Protein AF-A0A935F0R4-F1 (afdb_monomer_lite)

Secondary structure (DSSP, 8-state):
-HHHHHHHHHHHHHHHHHHHHHHHH--HHHHHHHHHHHHHHHHHHHHHHHHHHHHHHHHH-

Sequence (61 aa):
MVLVRLLLVLGLASIGVAFLLFLFTRDRRYLRFIWQVVKLLVLALAGVLIFFAIERALIML

Foldseek 3Di:
DVVLVVLVVVLVVLLVVLVVVCVVVVDCVSVVVNVVSVVVNVVVVVVVVVVVVVVVVVVVD

Structure (mmCIF, N/CA/C/O backbone):
data_AF-A0A935F0R4-F1
#
_entry.id   AF-A0A935F0R4-F1
#
loop_
_atom_site.group_PDB
_atom_site.id
_atom_site.type_symbol
_atom_site.label_atom_id
_atom_site.label_alt_id
_atom_site.label_comp_id
_atom_site.label_asym_id
_atom_site.label_entity_id
_atom_site.label_seq_id
_atom_site.pdbx_PDB_ins_code
_atom_site.Cartn_x
_atom_site.Cartn_y
_atom_site.Cartn_z
_atom_site.occupancy
_atom_site.B_iso_or_equiv
_atom_site.auth_seq_id
_atom_site.auth_comp_id
_atom_site.auth_asym_id
_atom_site.auth_atom_id
_atom_site.pdbx_PDB_model_num
ATOM 1 N N . MET A 1 1 ? 4.518 -6.659 -13.483 1.00 83.56 1 MET A N 1
ATOM 2 C CA . MET A 1 1 ? 3.172 -6.108 -13.164 1.00 83.56 1 MET A CA 1
ATOM 3 C C . MET A 1 1 ? 2.482 -6.718 -11.942 1.00 83.56 1 MET A C 1
ATOM 5 O O . MET A 1 1 ? 1.868 -5.957 -11.205 1.00 83.56 1 MET A O 1
ATOM 9 N N . VAL A 1 2 ? 2.518 -8.043 -11.723 1.00 93.06 2 VAL A N 1
ATOM 10 C CA . VAL A 1 2 ? 1.763 -8.698 -10.625 1.00 93.06 2 VAL A CA 1
ATOM 11 C C . VAL A 1 2 ? 2.091 -8.106 -9.250 1.00 93.06 2 VAL A C 1
ATOM 13 O O . VAL A 1 2 ? 1.176 -7.770 -8.509 1.00 93.06 2 VAL A O 1
ATOM 16 N N . LEU A 1 3 ? 3.374 -7.876 -8.959 1.00 91.12 3 LEU A N 1
ATOM 17 C CA . LEU A 1 3 ? 3.832 -7.249 -7.712 1.00 91.12 3 LEU A CA 1
ATOM 18 C C . LEU A 1 3 ? 3.206 -5.871 -7.456 1.00 91.12 3 LEU A C 1
ATOM 20 O O . LEU A 1 3 ? 2.697 -5.626 -6.369 1.00 91.12 3 LEU A O 1
ATOM 24 N N . VAL A 1 4 ? 3.184 -4.991 -8.462 1.00 91.00 4 VAL A N 1
ATOM 25 C CA . VAL A 1 4 ? 2.589 -3.647 -8.343 1.00 91.00 4 VAL A CA 1
ATOM 26 C C . VAL A 1 4 ? 1.088 -3.740 -8.075 1.00 91.00 4 VAL A C 1
ATOM 28 O O . VAL A 1 4 ? 0.567 -3.028 -7.223 1.00 91.00 4 VAL A O 1
ATOM 31 N N . ARG A 1 5 ? 0.387 -4.658 -8.756 1.00 94.00 5 ARG A N 1
ATOM 32 C CA . ARG A 1 5 ? -1.044 -4.892 -8.507 1.00 94.00 5 ARG A CA 1
ATOM 33 C C . ARG A 1 5 ? -1.288 -5.382 -7.084 1.00 94.00 5 ARG A C 1
ATOM 35 O O . ARG A 1 5 ? -2.168 -4.853 -6.417 1.00 94.00 5 ARG A O 1
ATOM 42 N N . LEU A 1 6 ? -0.499 -6.350 -6.620 1.00 95.94 6 LEU A N 1
ATOM 43 C CA . LEU A 1 6 ? -0.615 -6.891 -5.269 1.00 95.94 6 LEU A CA 1
ATOM 44 C C . LEU A 1 6 ? -0.380 -5.796 -4.219 1.00 95.94 6 LEU A C 1
ATOM 46 O O . LEU A 1 6 ? -1.169 -5.661 -3.288 1.00 95.94 6 LEU A O 1
ATOM 50 N N . LEU A 1 7 ? 0.654 -4.973 -4.417 1.00 94.06 7 LEU A N 1
ATOM 51 C CA . LEU A 1 7 ? 0.967 -3.834 -3.558 1.00 94.06 7 LEU A CA 1
ATOM 52 C C . LEU A 1 7 ? -0.208 -2.852 -3.471 1.00 94.06 7 LEU A C 1
ATOM 54 O O . LEU A 1 7 ? -0.568 -2.435 -2.374 1.00 94.06 7 LEU A O 1
ATOM 58 N N . LEU A 1 8 ? -0.825 -2.504 -4.604 1.00 94.69 8 LEU A N 1
ATOM 59 C CA . LEU A 1 8 ? -1.958 -1.577 -4.633 1.00 94.69 8 LEU A CA 1
ATOM 60 C C . LEU A 1 8 ? -3.204 -2.166 -3.974 1.00 94.69 8 LEU A C 1
ATOM 62 O O . LEU A 1 8 ? -3.848 -1.478 -3.189 1.00 94.69 8 LEU A O 1
ATOM 66 N N . VAL A 1 9 ? -3.527 -3.434 -4.243 1.00 97.38 9 VAL A N 1
ATOM 67 C CA . VAL A 1 9 ? -4.686 -4.103 -3.633 1.00 97.38 9 VAL A CA 1
ATOM 68 C C . VAL A 1 9 ? -4.519 -4.182 -2.117 1.00 97.38 9 VAL A C 1
ATOM 70 O O . VAL A 1 9 ? -5.414 -3.775 -1.381 1.00 97.38 9 VAL A O 1
ATOM 73 N N . LEU A 1 10 ? -3.358 -4.637 -1.638 1.00 96.69 10 LEU A N 1
ATOM 74 C CA . LEU A 1 10 ? -3.075 -4.739 -0.205 1.00 96.69 10 LEU A CA 1
ATOM 75 C C . LEU A 1 10 ? -2.971 -3.360 0.459 1.00 96.69 10 LEU A C 1
ATOM 77 O O . LEU A 1 10 ? -3.466 -3.163 1.569 1.00 96.69 10 LEU A O 1
ATOM 81 N N . GLY A 1 11 ? -2.372 -2.384 -0.221 1.00 96.44 11 GLY A N 1
ATOM 82 C CA . GLY A 1 11 ? -2.281 -1.004 0.248 1.00 96.44 11 GLY A CA 1
ATOM 83 C C . GLY A 1 11 ? -3.653 -0.348 0.399 1.00 96.44 11 GLY 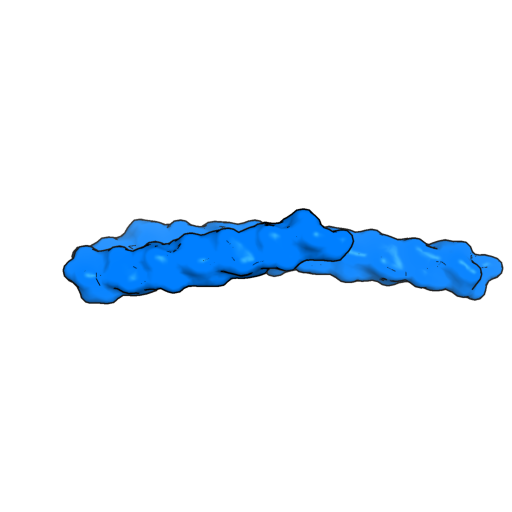A C 1
ATOM 84 O O . GLY A 1 11 ? -3.953 0.229 1.439 1.00 96.44 11 GLY A O 1
ATOM 85 N N . LEU A 1 12 ? -4.532 -0.493 -0.592 1.00 96.88 12 LEU A N 1
ATOM 86 C CA . LEU A 1 12 ? -5.897 0.033 -0.518 1.00 96.88 12 LEU A CA 1
ATOM 87 C C . LEU A 1 12 ? -6.740 -0.707 0.523 1.00 96.88 12 LEU A C 1
ATOM 89 O O . LEU A 1 12 ? -7.451 -0.063 1.292 1.00 96.88 12 LEU A O 1
ATOM 93 N N . ALA A 1 13 ? -6.627 -2.036 0.599 1.00 97.94 13 ALA A N 1
ATOM 94 C CA . ALA A 1 13 ? -7.320 -2.827 1.612 1.00 97.94 13 ALA A CA 1
ATOM 95 C C . ALA A 1 13 ? -6.895 -2.418 3.030 1.00 97.94 13 ALA A C 1
ATOM 97 O O . ALA A 1 13 ? -7.745 -2.187 3.888 1.00 97.94 13 ALA A O 1
ATOM 98 N N . SER A 1 14 ? -5.592 -2.256 3.272 1.00 97.50 14 SER A N 1
ATOM 99 C CA . SER A 1 14 ? -5.074 -1.816 4.573 1.00 97.50 14 SER A CA 1
ATOM 100 C C . SER A 1 14 ? -5.501 -0.390 4.928 1.00 97.50 14 SER A C 1
ATOM 102 O O . SER A 1 14 ? -5.874 -0.150 6.076 1.00 97.50 14 SER A O 1
ATOM 104 N N . ILE A 1 15 ? -5.535 0.537 3.961 1.00 97.81 15 ILE A N 1
ATOM 105 C CA . ILE A 1 15 ? -6.106 1.880 4.158 1.00 97.81 15 ILE A CA 1
ATOM 106 C C . ILE A 1 15 ? -7.588 1.785 4.531 1.00 97.81 15 ILE A C 1
ATOM 108 O O . ILE A 1 15 ? -8.005 2.415 5.501 1.00 97.81 15 ILE A O 1
ATOM 112 N N . GLY A 1 16 ? -8.374 0.986 3.803 1.00 97.88 16 GLY A N 1
ATOM 113 C CA . GLY A 1 16 ? -9.801 0.797 4.063 1.00 97.88 16 GLY A CA 1
ATOM 114 C C . GLY A 1 16 ? -10.067 0.246 5.463 1.00 97.88 16 GLY A C 1
ATOM 115 O O . GLY A 1 16 ? -10.852 0.820 6.214 1.00 97.88 16 GLY A O 1
ATOM 116 N N . VAL A 1 17 ? -9.351 -0.810 5.860 1.00 98.06 17 VAL A N 1
ATOM 117 C CA . VAL A 1 17 ? -9.462 -1.397 7.205 1.00 98.06 17 VAL A CA 1
ATOM 118 C C . VAL A 1 17 ? -9.052 -0.393 8.280 1.00 98.06 17 VAL A C 1
ATOM 120 O O . VAL A 1 17 ? -9.781 -0.208 9.252 1.00 98.06 17 VAL A O 1
ATOM 123 N N . ALA A 1 18 ? -7.926 0.304 8.112 1.00 97.12 18 ALA A N 1
ATOM 124 C CA . ALA A 1 18 ? -7.488 1.310 9.075 1.00 97.12 18 ALA A CA 1
ATOM 125 C C . ALA A 1 18 ? -8.475 2.481 9.184 1.00 97.12 18 ALA A C 1
ATOM 127 O O . ALA A 1 18 ? -8.692 3.006 10.274 1.00 97.12 18 ALA A O 1
ATOM 128 N N . PHE A 1 19 ? -9.106 2.874 8.077 1.00 97.38 19 PHE A N 1
ATOM 129 C CA . PHE A 1 19 ? -10.124 3.918 8.071 1.00 97.38 19 PHE A CA 1
ATOM 130 C C . PHE A 1 19 ? -11.401 3.477 8.791 1.00 97.38 19 PHE A C 1
ATOM 132 O O . PHE A 1 19 ? -11.953 4.243 9.581 1.00 97.38 19 PHE A O 1
ATOM 139 N N . LEU A 1 20 ? -11.833 2.228 8.594 1.00 98.06 20 LEU A N 1
ATOM 140 C CA . LEU A 1 20 ? -12.937 1.649 9.360 1.00 98.06 20 LEU A CA 1
ATOM 141 C C . LEU A 1 20 ? -12.608 1.625 10.856 1.00 98.06 20 LEU A C 1
ATOM 143 O O . LEU A 1 20 ? -13.395 2.113 11.663 1.00 98.06 20 LEU A O 1
ATOM 147 N N . LEU A 1 21 ? -11.418 1.148 11.233 1.00 97.69 21 LEU A N 1
ATOM 148 C CA . LEU A 1 21 ? -10.969 1.156 12.628 1.00 97.69 21 LEU A CA 1
ATOM 149 C C . LEU A 1 21 ? -10.944 2.571 13.209 1.00 97.69 21 LEU A C 1
ATOM 151 O O . LEU A 1 21 ? -11.402 2.774 14.334 1.00 97.69 21 LEU A O 1
ATOM 155 N N . PHE A 1 22 ? -10.484 3.563 12.444 1.00 97.06 22 PHE A N 1
ATOM 156 C CA . PHE A 1 22 ? -10.561 4.966 12.842 1.00 97.06 22 PHE A CA 1
ATOM 157 C C . PHE A 1 22 ? -12.004 5.418 13.088 1.00 97.06 22 PHE A C 1
ATOM 159 O O . PHE A 1 22 ? -12.258 6.116 14.065 1.00 97.06 22 PHE A O 1
ATOM 166 N N . LEU A 1 23 ? -12.955 5.030 12.238 1.00 97.31 23 LEU A N 1
ATOM 167 C CA . LEU A 1 23 ? -14.349 5.447 12.381 1.00 97.31 23 LEU A CA 1
ATOM 168 C C . LEU A 1 23 ? -14.968 4.941 13.694 1.00 97.31 23 LEU A C 1
ATOM 170 O O . LEU A 1 23 ? -15.661 5.710 14.366 1.00 97.31 23 LEU A O 1
ATOM 174 N N . PHE A 1 24 ? -14.667 3.694 14.072 1.00 97.50 24 PHE A N 1
ATOM 175 C CA . PHE A 1 24 ? -15.170 3.068 15.300 1.00 97.50 24 PHE A CA 1
ATOM 176 C C . PHE A 1 24 ? -14.428 3.515 16.563 1.00 97.50 24 PHE A C 1
ATOM 178 O O . PHE A 1 24 ? -15.053 3.757 17.589 1.00 97.50 24 PHE A O 1
ATOM 185 N N . THR A 1 25 ? -13.101 3.634 16.506 1.00 96.62 25 THR A N 1
ATOM 186 C CA . THR A 1 25 ? -12.275 3.937 17.693 1.00 96.62 25 THR A CA 1
ATOM 187 C C . THR A 1 25 ? -12.006 5.428 17.883 1.00 96.62 25 THR A C 1
ATOM 189 O O . THR A 1 25 ? -11.625 5.851 18.970 1.00 96.62 25 THR A O 1
ATOM 192 N N . ARG A 1 26 ? -12.153 6.229 16.819 1.00 95.62 26 ARG A N 1
ATOM 193 C CA . ARG A 1 26 ? -11.744 7.642 16.725 1.00 95.62 26 ARG A CA 1
ATOM 194 C C . ARG A 1 26 ? -10.272 7.907 17.073 1.00 95.62 26 ARG A C 1
ATOM 196 O O . ARG A 1 26 ? -9.880 9.066 17.220 1.00 95.62 26 ARG A O 1
ATOM 203 N N . ASP A 1 27 ? -9.430 6.872 17.120 1.00 96.81 27 ASP A N 1
ATOM 204 C CA . ASP A 1 27 ? -8.006 7.011 17.426 1.00 96.81 27 ASP A CA 1
ATOM 205 C C . ASP A 1 27 ? -7.225 7.540 16.210 1.00 96.81 27 ASP A C 1
ATOM 207 O O . ASP A 1 27 ? -7.094 6.900 15.163 1.00 96.81 27 ASP A O 1
ATOM 211 N N . ARG A 1 28 ? -6.632 8.726 16.367 1.00 96.00 28 ARG A N 1
ATOM 212 C CA . ARG A 1 28 ? -5.811 9.399 15.348 1.00 96.00 28 ARG A CA 1
ATOM 213 C C . ARG A 1 28 ? -4.584 8.585 14.920 1.00 96.00 28 ARG A C 1
ATOM 215 O O . ARG A 1 28 ? -3.995 8.879 13.877 1.00 96.00 28 ARG A O 1
ATOM 222 N N . ARG A 1 29 ? -4.180 7.562 15.679 1.00 96.56 29 ARG A N 1
ATOM 223 C CA . ARG A 1 29 ? -3.116 6.625 15.296 1.00 96.56 29 ARG A CA 1
ATOM 224 C C . ARG A 1 29 ? -3.406 5.937 13.961 1.00 96.56 29 ARG A C 1
ATOM 226 O O . ARG A 1 29 ? -2.487 5.813 13.154 1.00 96.56 29 ARG A O 1
ATOM 233 N N . TYR A 1 30 ? -4.659 5.581 13.690 1.00 96.81 30 TYR A N 1
ATOM 234 C CA . TYR A 1 30 ? -5.049 4.959 12.423 1.00 96.81 30 TYR A CA 1
ATOM 235 C C . TYR A 1 30 ? -4.894 5.913 11.232 1.00 96.81 30 TYR A C 1
ATOM 237 O O . TYR A 1 30 ? -4.441 5.497 10.171 1.00 96.81 30 TYR A O 1
ATOM 245 N N . LEU A 1 31 ? -5.150 7.214 11.416 1.00 96.12 31 LEU A N 1
ATOM 246 C CA . LEU A 1 31 ? -4.901 8.217 10.373 1.00 96.12 31 LEU A CA 1
ATOM 247 C C . LEU A 1 31 ? -3.408 8.351 10.045 1.00 96.12 31 LEU A C 1
ATOM 249 O O . LEU A 1 31 ? -3.040 8.485 8.879 1.00 96.12 31 LEU A O 1
ATOM 253 N N . ARG A 1 32 ? -2.531 8.273 11.059 1.00 97.50 32 ARG A N 1
ATOM 254 C CA . ARG A 1 32 ? -1.076 8.258 10.832 1.00 97.50 32 ARG A CA 1
ATOM 255 C C . ARG A 1 32 ? -0.635 7.016 10.063 1.00 97.50 32 ARG A C 1
ATOM 257 O O . ARG A 1 32 ? 0.190 7.142 9.164 1.00 97.50 32 ARG A O 1
ATOM 264 N N . PHE A 1 33 ? -1.203 5.852 10.378 1.00 97.56 33 PHE A N 1
ATOM 265 C CA . PHE A 1 33 ? -0.943 4.623 9.630 1.00 97.56 33 PHE A CA 1
ATOM 266 C C . PHE A 1 33 ? -1.385 4.753 8.166 1.00 97.56 33 PHE A C 1
ATOM 268 O O . PHE A 1 33 ? -0.584 4.498 7.272 1.00 97.56 33 PHE A O 1
ATOM 275 N N . ILE A 1 34 ? -2.605 5.243 7.910 1.00 97.75 34 ILE A N 1
ATOM 276 C CA . ILE A 1 34 ? -3.094 5.507 6.545 1.00 97.75 34 ILE A CA 1
ATOM 277 C C . ILE A 1 34 ? -2.108 6.400 5.788 1.00 97.75 34 ILE A C 1
ATOM 279 O O . ILE A 1 34 ? -1.717 6.080 4.669 1.00 97.75 34 ILE A O 1
ATOM 283 N N . TRP A 1 35 ? -1.64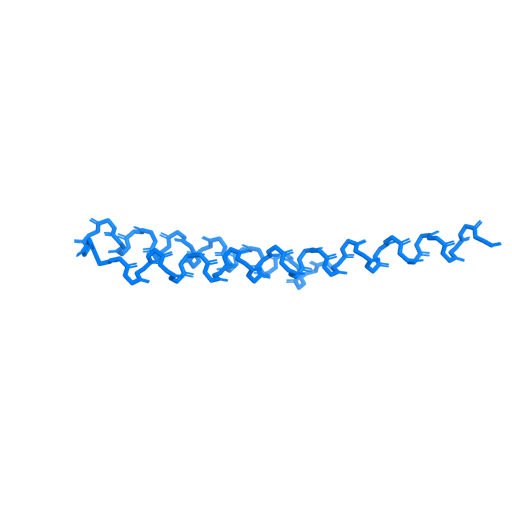7 7.486 6.413 1.00 98.00 35 TRP A N 1
ATOM 284 C CA . TRP A 1 35 ? -0.682 8.393 5.796 1.00 98.00 35 TRP A CA 1
ATOM 285 C C . TRP A 1 35 ? 0.658 7.720 5.464 1.00 98.00 35 TRP A C 1
ATOM 287 O O . TRP A 1 35 ? 1.237 7.979 4.409 1.00 98.00 35 TRP A O 1
ATOM 297 N N . GLN A 1 36 ? 1.149 6.835 6.334 1.00 97.94 36 GLN A N 1
ATOM 298 C CA . GLN A 1 36 ? 2.358 6.050 6.072 1.00 97.94 36 GLN A CA 1
ATOM 299 C C . GLN A 1 36 ? 2.171 5.097 4.886 1.00 97.94 36 GLN A C 1
ATOM 301 O O . GLN A 1 36 ? 3.042 5.041 4.018 1.00 97.94 36 GLN A O 1
ATOM 306 N N . VAL A 1 37 ? 1.031 4.403 4.807 1.00 97.56 37 VAL A N 1
ATOM 307 C CA . VAL A 1 37 ? 0.724 3.504 3.683 1.00 97.56 37 VAL A CA 1
ATOM 308 C C . VAL A 1 37 ? 0.611 4.289 2.376 1.00 97.56 37 VAL A C 1
ATOM 310 O O . VAL A 1 37 ? 1.206 3.896 1.377 1.00 97.56 37 VAL A O 1
ATOM 313 N N . VAL A 1 38 ? -0.070 5.439 2.379 1.00 97.75 38 VAL A N 1
ATOM 314 C CA . VAL A 1 38 ? -0.165 6.317 1.199 1.00 9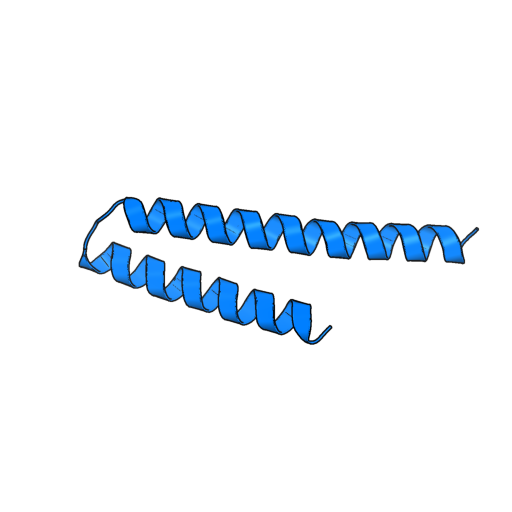7.75 38 VAL A CA 1
ATOM 315 C C . VAL A 1 38 ? 1.222 6.759 0.729 1.00 97.75 38 VAL A C 1
ATOM 317 O O . VAL A 1 38 ? 1.525 6.638 -0.456 1.00 97.75 38 VAL A O 1
ATOM 320 N N . LYS A 1 39 ? 2.097 7.210 1.640 1.00 97.81 39 LYS A N 1
ATOM 321 C CA . LYS A 1 39 ? 3.483 7.577 1.297 1.00 97.81 39 LYS A CA 1
ATOM 322 C C . LYS A 1 39 ? 4.250 6.420 0.665 1.00 97.81 39 LYS A C 1
ATOM 324 O O . LYS A 1 39 ? 4.938 6.632 -0.330 1.00 97.81 39 LYS A O 1
ATOM 329 N N . LEU A 1 40 ? 4.124 5.217 1.226 1.00 96.94 40 LEU A N 1
ATOM 330 C CA . LEU A 1 40 ? 4.768 4.019 0.691 1.00 96.94 40 LEU A CA 1
ATOM 331 C C . LEU A 1 40 ? 4.289 3.720 -0.735 1.00 96.94 40 LEU A C 1
ATOM 333 O O . LEU A 1 40 ? 5.114 3.490 -1.616 1.00 96.94 40 LEU A O 1
ATOM 337 N N . LEU A 1 41 ? 2.973 3.763 -0.974 1.00 96.25 41 LEU A N 1
ATOM 338 C CA . LEU A 1 41 ? 2.394 3.528 -2.298 1.00 96.25 41 LEU A CA 1
ATOM 339 C C . LEU A 1 41 ? 2.873 4.561 -3.319 1.00 96.25 41 LEU A C 1
ATOM 341 O O . LEU A 1 41 ? 3.281 4.187 -4.415 1.00 96.25 41 LEU A O 1
ATOM 345 N N . VAL A 1 42 ? 2.870 5.845 -2.955 1.00 97.00 42 VAL A N 1
ATOM 346 C CA . VAL A 1 42 ? 3.338 6.926 -3.835 1.00 97.00 42 VAL A CA 1
ATOM 347 C C . VAL A 1 42 ? 4.816 6.752 -4.178 1.00 97.00 42 VAL A C 1
ATOM 349 O O . VAL A 1 42 ? 5.172 6.827 -5.350 1.00 97.00 42 VAL A O 1
ATOM 352 N N . LEU A 1 43 ? 5.671 6.472 -3.189 1.00 97.44 43 LEU A N 1
ATOM 353 C CA . LEU A 1 43 ? 7.100 6.232 -3.415 1.00 97.44 43 LEU A CA 1
ATOM 354 C C . LEU A 1 43 ? 7.344 5.022 -4.320 1.00 97.44 43 LEU A C 1
ATOM 356 O O . LEU A 1 43 ? 8.136 5.104 -5.257 1.00 97.44 43 LEU A O 1
ATOM 360 N N . ALA A 1 44 ? 6.645 3.915 -4.070 1.00 95.06 44 ALA A N 1
ATOM 361 C CA . ALA A 1 44 ? 6.772 2.713 -4.882 1.00 95.06 44 ALA A CA 1
ATOM 362 C C . ALA A 1 44 ? 6.338 2.961 -6.335 1.00 95.06 44 ALA A C 1
ATOM 364 O O . ALA A 1 44 ? 7.045 2.577 -7.266 1.00 95.06 44 ALA A O 1
ATOM 365 N N . LEU A 1 45 ? 5.206 3.643 -6.540 1.00 95.38 45 LEU A N 1
ATOM 366 C CA . LEU A 1 45 ? 4.728 4.002 -7.876 1.00 95.38 45 LEU A CA 1
ATOM 367 C C . LEU A 1 45 ? 5.683 4.962 -8.585 1.00 95.38 45 LEU A C 1
ATOM 369 O O . LEU A 1 45 ? 5.989 4.747 -9.755 1.00 95.38 45 LEU A O 1
ATOM 373 N N . ALA A 1 46 ? 6.193 5.977 -7.887 1.00 97.12 46 ALA A N 1
ATOM 374 C CA . ALA A 1 46 ? 7.179 6.897 -8.439 1.00 97.12 46 ALA A CA 1
ATOM 375 C C . ALA A 1 46 ? 8.440 6.153 -8.899 1.00 97.12 46 ALA A C 1
ATOM 377 O O . ALA A 1 46 ? 8.903 6.380 -10.013 1.00 97.12 46 ALA A O 1
ATOM 378 N N . GLY A 1 47 ? 8.944 5.209 -8.098 1.00 96.31 47 GLY A N 1
ATOM 379 C CA . GLY A 1 47 ? 10.083 4.370 -8.476 1.00 96.31 47 GLY A CA 1
ATOM 380 C C . GLY A 1 47 ? 9.833 3.567 -9.755 1.00 96.31 47 GLY A C 1
ATOM 381 O O . GLY A 1 47 ? 10.678 3.555 -10.648 1.00 96.31 47 GLY A O 1
ATOM 382 N N . VAL A 1 48 ? 8.649 2.958 -9.888 1.00 94.69 48 VAL A N 1
ATOM 383 C CA . VAL A 1 48 ? 8.262 2.223 -11.107 1.00 94.69 48 VAL A CA 1
ATOM 384 C C . VAL A 1 48 ? 8.171 3.152 -12.320 1.00 94.69 48 VAL A C 1
ATOM 386 O O . VAL A 1 48 ? 8.643 2.791 -13.395 1.00 94.69 48 VAL A O 1
ATOM 389 N N . LEU A 1 49 ? 7.589 4.344 -12.165 1.00 94.94 49 LEU A N 1
ATOM 390 C CA . LEU A 1 49 ? 7.467 5.319 -13.253 1.00 94.94 49 LEU A CA 1
ATOM 391 C C . LEU A 1 49 ? 8.829 5.850 -13.706 1.00 94.94 49 LEU A C 1
ATOM 393 O O . LEU A 1 49 ? 9.068 5.952 -14.906 1.00 94.94 49 LEU A O 1
ATOM 397 N N . ILE A 1 50 ? 9.725 6.149 -12.763 1.00 96.81 50 ILE A N 1
ATOM 398 C CA . ILE A 1 50 ? 11.095 6.586 -13.058 1.00 96.81 50 ILE A CA 1
ATOM 399 C C . ILE A 1 50 ? 11.847 5.486 -13.807 1.00 96.81 50 ILE A C 1
ATOM 401 O O . ILE A 1 50 ? 12.479 5.769 -14.820 1.00 96.81 50 ILE A O 1
ATOM 405 N N . PHE A 1 51 ? 11.739 4.235 -13.352 1.00 94.88 51 PHE A N 1
ATOM 406 C CA . PHE A 1 51 ? 12.348 3.097 -14.036 1.00 94.88 51 PHE A CA 1
ATOM 407 C C . PHE A 1 51 ? 11.870 2.996 -15.491 1.00 94.88 51 PHE A C 1
ATOM 409 O O . PHE A 1 51 ? 12.688 2.939 -16.405 1.00 94.88 51 PHE A O 1
ATOM 416 N N . PHE A 1 52 ? 10.554 3.081 -15.710 1.00 93.50 52 PHE A N 1
ATOM 417 C CA . PHE A 1 52 ? 9.964 3.074 -17.051 1.00 93.50 52 PHE A CA 1
ATOM 418 C C . PHE A 1 52 ? 10.433 4.249 -17.918 1.00 93.50 52 PHE A C 1
ATOM 420 O O . PHE A 1 52 ? 10.654 4.092 -19.117 1.00 93.50 52 PHE A O 1
ATOM 427 N N . ALA A 1 53 ? 10.569 5.440 -17.330 1.00 94.44 53 ALA A N 1
ATOM 428 C CA . ALA A 1 53 ? 11.043 6.622 -18.040 1.00 94.44 53 ALA A CA 1
ATOM 429 C C . ALA A 1 53 ? 12.505 6.466 -18.485 1.00 94.44 53 ALA A C 1
ATOM 431 O O . ALA A 1 53 ? 12.828 6.811 -19.620 1.00 94.44 53 ALA A O 1
ATOM 432 N N . ILE A 1 54 ? 13.362 5.911 -17.622 1.00 96.69 54 ILE A N 1
ATOM 433 C CA . ILE A 1 54 ? 14.769 5.630 -17.938 1.00 96.69 54 ILE A CA 1
ATOM 434 C C . ILE A 1 54 ? 14.870 4.573 -19.036 1.00 96.69 54 ILE A C 1
ATOM 436 O O . ILE A 1 54 ? 15.561 4.801 -20.024 1.00 96.69 54 ILE A O 1
ATOM 440 N N . GLU A 1 55 ? 14.155 3.453 -18.896 1.00 95.06 55 GLU A N 1
ATOM 441 C CA . GLU A 1 55 ? 14.116 2.392 -19.908 1.00 95.06 55 GLU A CA 1
ATOM 442 C C . GLU A 1 55 ? 13.709 2.961 -21.274 1.00 95.06 55 GLU A C 1
ATOM 444 O O . GLU A 1 55 ? 14.381 2.733 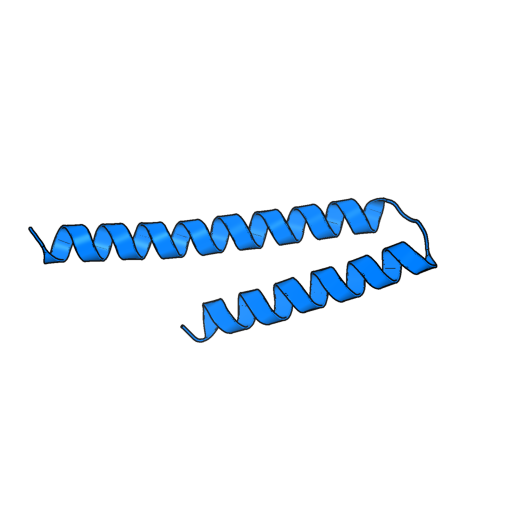-22.279 1.00 95.06 55 GLU A O 1
ATOM 449 N N . ARG A 1 56 ? 12.662 3.794 -21.307 1.00 92.69 56 ARG A N 1
ATOM 450 C CA . ARG A 1 56 ? 12.197 4.424 -22.544 1.00 92.69 56 ARG A CA 1
ATOM 451 C C . ARG A 1 56 ? 13.196 5.422 -23.127 1.00 92.69 56 ARG A C 1
ATOM 453 O O . ARG A 1 56 ? 13.353 5.452 -24.343 1.00 92.69 56 ARG A O 1
ATOM 460 N N . ALA A 1 57 ? 13.850 6.229 -22.295 1.00 95.06 57 ALA A N 1
ATOM 461 C CA . ALA A 1 57 ? 14.875 7.164 -22.751 1.00 95.06 57 ALA A CA 1
AT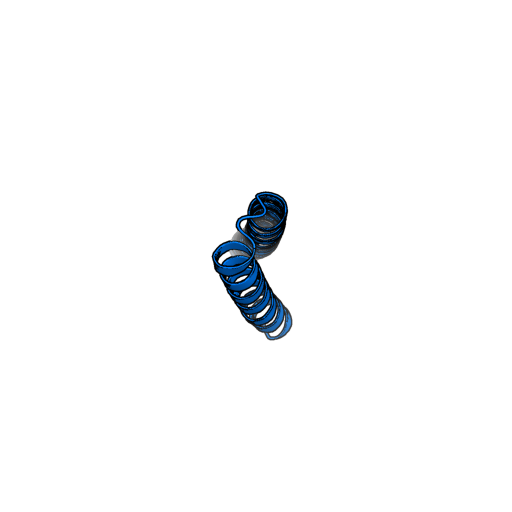OM 462 C C . ALA A 1 57 ? 16.083 6.430 -23.350 1.00 95.06 57 ALA A C 1
ATOM 464 O O . ALA A 1 57 ? 16.626 6.875 -24.354 1.00 95.06 57 ALA A O 1
ATOM 465 N N . LEU A 1 58 ? 16.464 5.292 -22.763 1.00 94.75 58 LEU A N 1
ATOM 466 C CA . LEU A 1 58 ? 17.612 4.497 -23.190 1.00 94.75 58 LEU A CA 1
ATOM 467 C C . LEU A 1 58 ? 17.346 3.710 -24.481 1.00 94.75 58 LEU A C 1
ATOM 469 O O . LEU A 1 58 ? 18.259 3.535 -25.272 1.00 94.75 58 LEU A O 1
ATOM 473 N N . ILE A 1 59 ? 16.106 3.264 -24.711 1.00 91.81 59 ILE A N 1
ATOM 474 C CA . ILE A 1 59 ? 15.696 2.598 -25.963 1.00 91.81 59 ILE A CA 1
ATOM 475 C C . ILE A 1 59 ? 15.591 3.591 -27.135 1.00 91.81 59 ILE A C 1
ATOM 477 O O . ILE A 1 59 ? 15.724 3.199 -28.290 1.00 91.81 59 ILE A O 1
ATOM 481 N N . MET A 1 60 ? 15.281 4.858 -26.851 1.00 83.25 60 MET A N 1
ATOM 482 C CA . MET A 1 60 ? 15.054 5.889 -27.871 1.00 83.25 60 MET A CA 1
ATOM 483 C C . MET A 1 60 ? 16.340 6.621 -28.301 1.00 83.25 60 MET A C 1
ATOM 485 O O . MET 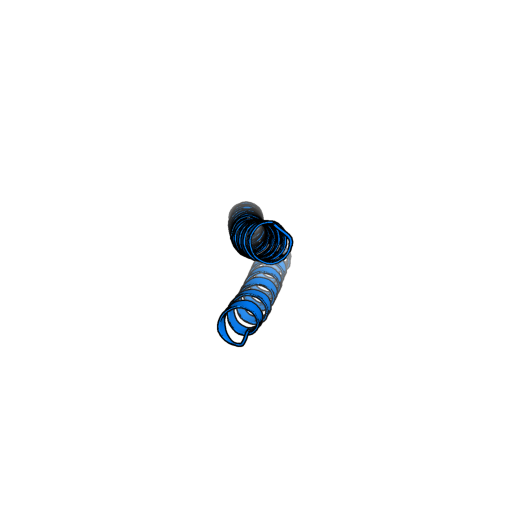A 1 60 ? 16.295 7.377 -29.272 1.00 83.25 60 MET A O 1
ATOM 489 N N . LEU A 1 61 ? 17.440 6.418 -27.570 1.00 73.88 61 LEU A N 1
ATOM 490 C CA . LEU A 1 61 ? 18.782 6.941 -27.841 1.00 73.88 61 LEU A CA 1
ATOM 491 C C . LEU A 1 61 ? 19.560 5.985 -28.758 1.00 73.88 61 LEU A C 1
ATOM 493 O O . LEU A 1 61 ? 20.249 6.497 -29.667 1.00 73.88 61 LEU A O 1
#

Radius of gyration: 15.82 Å; chains: 1; bounding box: 34×18×46 Å

pLDDT: mean 95.35, std 3.97, range [73.88, 98.06]